Protein AF-A0A2G9XM83-F1 (afdb_monomer_lite)

Foldseek 3Di:
DPPDCVPVVVPDDPVVVVPDDDDDDDDDDDDDCVVVVVVVVVVVCVVVVVVVVVVQQQAWDWWWKAKQNDTDIDTAGEQGKDWDADPVRHTFFIWGHYPDDIDTDGDPPHPIDMDID

pLDDT: mean 81.43, std 10.74, range [50.84, 97.88]

Radius of gyration: 41.92 Å; chains: 1; bounding box: 78×40×109 Å

Structure (mmCIF, N/CA/C/O backbone):
data_AF-A0A2G9XM83-F1
#
_entry.id   AF-A0A2G9XM83-F1
#
loop_
_atom_site.group_PDB
_atom_site.id
_atom_site.type_symbol
_atom_site.label_atom_id
_atom_site.label_alt_id
_atom_site.label_comp_id
_atom_site.label_asym_id
_atom_site.label_entity_id
_atom_site.label_seq_id
_atom_site.pdbx_PDB_ins_code
_atom_site.Cartn_x
_atom_site.Cartn_y
_atom_site.Cartn_z
_atom_site.occupancy
_atom_site.B_iso_or_equiv
_atom_site.auth_seq_id
_atom_site.auth_comp_id
_atom_site.auth_asym_id
_atom_site.auth_atom_id
_atom_site.pdbx_PDB_model_num
ATOM 1 N N . PHE A 1 1 ? 43.829 -33.956 -70.230 1.00 50.88 1 PHE A N 1
ATOM 2 C CA . PHE A 1 1 ? 44.351 -32.673 -70.727 1.00 50.88 1 PHE A CA 1
ATOM 3 C C . PHE A 1 1 ? 45.466 -32.187 -69.806 1.00 50.88 1 PHE A C 1
ATOM 5 O O . PHE A 1 1 ? 45.168 -31.585 -68.784 1.00 50.88 1 PHE A O 1
ATOM 12 N N . PRO A 1 2 ? 46.735 -32.521 -70.087 1.00 50.84 2 PRO A N 1
ATOM 13 C CA . PRO A 1 2 ? 47.881 -31.868 -69.462 1.00 50.84 2 PRO A CA 1
ATOM 14 C C . PRO A 1 2 ? 48.233 -30.592 -70.249 1.00 50.84 2 PRO A C 1
ATOM 16 O O . PRO A 1 2 ? 48.326 -30.645 -71.473 1.00 50.84 2 PRO A O 1
ATOM 19 N N . GLY A 1 3 ? 48.408 -29.461 -69.560 1.00 60.78 3 GLY A N 1
ATOM 20 C CA . GLY A 1 3 ? 48.767 -28.173 -70.178 1.00 60.78 3 GLY A CA 1
ATOM 21 C C . GLY A 1 3 ? 47.600 -27.222 -70.469 1.00 60.78 3 GLY A C 1
ATOM 22 O O . GLY A 1 3 ? 47.758 -26.310 -71.272 1.00 60.78 3 GLY A O 1
ATOM 23 N N . ASP A 1 4 ? 46.440 -27.427 -69.843 1.00 65.06 4 ASP A N 1
ATOM 24 C CA . ASP A 1 4 ? 45.308 -26.508 -69.957 1.00 65.06 4 ASP A CA 1
ATOM 25 C C . ASP A 1 4 ? 45.452 -25.330 -68.959 1.00 65.06 4 ASP A C 1
ATOM 27 O O . ASP A 1 4 ? 45.442 -25.578 -67.749 1.00 65.06 4 ASP A O 1
ATOM 31 N N . PRO A 1 5 ? 45.597 -24.066 -69.417 1.00 61.75 5 PRO A N 1
ATOM 32 C CA . PRO A 1 5 ? 45.730 -22.885 -68.553 1.00 61.75 5 PRO A CA 1
ATOM 33 C C . PRO A 1 5 ? 44.405 -22.433 -67.910 1.00 61.75 5 PRO A C 1
ATOM 35 O O . PRO A 1 5 ? 44.384 -21.450 -67.164 1.00 61.75 5 PRO A O 1
ATOM 38 N N . LEU A 1 6 ? 43.295 -23.134 -68.171 1.00 57.91 6 LEU A N 1
ATOM 39 C CA . LEU A 1 6 ? 41.963 -22.818 -67.648 1.00 57.91 6 LEU A CA 1
ATOM 40 C C . LEU A 1 6 ? 41.845 -22.654 -66.108 1.00 57.91 6 LEU A C 1
ATOM 42 O O . LEU A 1 6 ? 40.943 -21.919 -65.702 1.00 57.91 6 LEU A O 1
ATOM 46 N N . PRO A 1 7 ? 42.703 -23.223 -65.226 1.00 59.34 7 PRO A N 1
ATOM 47 C CA . PRO A 1 7 ? 42.602 -22.972 -63.781 1.00 59.34 7 PRO A CA 1
ATOM 48 C C . PRO A 1 7 ? 43.297 -21.691 -63.284 1.00 59.34 7 PRO A C 1
ATOM 50 O O . PRO A 1 7 ? 42.888 -21.152 -62.257 1.00 59.34 7 PRO A O 1
ATOM 53 N N . GLU A 1 8 ? 44.347 -21.199 -63.956 1.00 59.72 8 GLU A N 1
ATOM 54 C CA . GLU A 1 8 ? 45.232 -20.159 -63.387 1.00 59.72 8 GLU A CA 1
ATOM 55 C C . GLU A 1 8 ? 44.622 -18.754 -63.408 1.00 59.72 8 GLU A C 1
ATOM 57 O O . GLU A 1 8 ? 44.878 -17.952 -62.513 1.00 59.72 8 GLU A O 1
ATOM 62 N N . ILE A 1 9 ? 43.740 -18.474 -64.368 1.00 62.41 9 ILE A N 1
ATOM 63 C CA . ILE A 1 9 ? 43.001 -17.203 -64.457 1.00 62.41 9 ILE A CA 1
ATOM 64 C C . ILE A 1 9 ? 42.006 -16.987 -63.306 1.00 62.41 9 ILE A C 1
ATOM 66 O O . ILE A 1 9 ? 41.585 -15.856 -63.066 1.00 62.41 9 ILE A O 1
ATOM 70 N N . PHE A 1 10 ? 41.632 -18.049 -62.584 1.00 65.06 10 PHE A N 1
ATOM 71 C CA . PHE A 1 10 ? 40.730 -17.971 -61.430 1.00 65.06 10 PHE A CA 1
ATOM 72 C C . PHE A 1 10 ? 41.470 -17.942 -60.090 1.00 65.06 10 PHE A C 1
ATOM 74 O O . PHE A 1 10 ? 40.833 -17.762 -59.050 1.00 65.06 10 PHE A O 1
ATOM 81 N N . VAL A 1 11 ? 42.799 -18.098 -60.089 1.00 69.56 11 VAL A N 1
ATOM 82 C CA . VAL A 1 11 ? 43.608 -17.943 -58.881 1.00 69.56 11 VAL A CA 1
ATOM 83 C C . VAL A 1 11 ? 43.887 -16.450 -58.700 1.00 69.56 11 VAL A C 1
ATOM 85 O O . VAL A 1 11 ? 44.595 -15.856 -59.514 1.00 69.56 11 VAL A O 1
ATOM 88 N N . PRO A 1 12 ? 43.342 -15.802 -57.655 1.00 68.50 12 PRO A N 1
ATOM 89 C CA . PRO A 1 12 ? 43.602 -14.389 -57.425 1.00 68.50 12 PRO A CA 1
ATOM 90 C C . PRO A 1 12 ? 45.110 -14.167 -57.237 1.00 68.50 12 PRO A C 1
ATOM 92 O O . PRO A 1 12 ? 45.736 -14.792 -56.376 1.00 68.50 12 PRO A O 1
ATOM 95 N N . GLY A 1 13 ? 45.687 -13.282 -58.058 1.00 70.44 13 GLY A N 1
ATOM 96 C CA . GLY A 1 13 ? 47.107 -12.929 -58.004 1.00 70.44 13 GLY A CA 1
ATOM 97 C C . GLY A 1 13 ? 47.512 -12.335 -56.650 1.00 70.44 13 GLY A C 1
ATOM 98 O O . GLY A 1 13 ? 46.664 -11.895 -55.872 1.00 70.44 13 GLY A O 1
ATOM 99 N N . GLU A 1 14 ? 48.814 -12.297 -56.352 1.00 68.38 14 GLU A N 1
ATOM 100 C CA . GLU A 1 14 ? 49.316 -11.872 -55.032 1.00 68.38 14 GLU A CA 1
ATOM 101 C C . GLU A 1 14 ? 48.809 -10.490 -54.579 1.00 68.38 14 GLU A C 1
ATOM 103 O O . GLU A 1 14 ? 48.519 -10.310 -53.396 1.00 68.38 14 GLU A O 1
ATOM 108 N N . SER A 1 15 ? 48.583 -9.545 -55.501 1.00 64.19 15 SER A N 1
ATOM 109 C CA . SER A 1 15 ? 47.991 -8.237 -55.172 1.00 64.19 15 SER A CA 1
ATOM 110 C C . SER A 1 15 ? 46.559 -8.323 -54.632 1.00 64.19 15 SER A C 1
ATOM 112 O O . SER A 1 15 ? 46.175 -7.514 -53.791 1.00 64.19 15 SER A O 1
ATOM 114 N N . ALA A 1 16 ? 45.759 -9.304 -55.060 1.00 64.31 16 ALA A N 1
ATOM 115 C CA . ALA A 1 16 ? 44.395 -9.486 -54.557 1.00 64.31 16 ALA A CA 1
ATOM 116 C C . ALA A 1 16 ? 44.376 -10.039 -53.120 1.00 64.31 16 ALA A C 1
ATOM 118 O O . ALA A 1 16 ? 43.445 -9.756 -52.368 1.00 64.31 16 ALA A O 1
ATOM 119 N N . LYS A 1 17 ? 45.433 -10.751 -52.698 1.00 65.50 17 LYS A N 1
ATOM 120 C CA . LYS A 1 17 ? 45.601 -11.227 -51.311 1.00 65.50 17 LYS A CA 1
ATOM 121 C C . LYS A 1 17 ? 45.929 -10.098 -50.325 1.00 65.50 17 LYS A C 1
ATOM 123 O O . LYS A 1 17 ? 45.740 -10.273 -49.126 1.00 65.50 17 LYS A O 1
ATOM 128 N N . GLN A 1 18 ? 46.390 -8.946 -50.820 1.00 67.38 18 GLN A N 1
ATOM 129 C CA . GLN A 1 18 ? 46.703 -7.756 -50.017 1.00 67.38 18 GLN A CA 1
ATOM 130 C C . GLN A 1 18 ? 45.544 -6.749 -49.942 1.00 67.38 18 GLN A C 1
ATOM 132 O O . GLN A 1 18 ? 45.603 -5.796 -49.165 1.00 67.38 18 GLN A O 1
ATOM 137 N N . SER A 1 19 ? 44.472 -6.957 -50.714 1.00 69.88 19 SER A N 1
ATOM 138 C CA . SER A 1 19 ? 43.307 -6.069 -50.752 1.00 69.88 19 SER A CA 1
ATOM 139 C C . SER A 1 19 ? 42.379 -6.304 -49.553 1.00 69.88 19 SER A C 1
ATOM 141 O O . SER A 1 19 ? 41.255 -6.790 -49.687 1.00 69.88 19 SER A O 1
ATOM 143 N N . VAL A 1 20 ? 42.840 -5.945 -48.355 1.00 74.62 20 VAL A N 1
ATOM 144 C CA . VAL A 1 20 ? 42.012 -5.923 -47.143 1.00 74.62 20 VAL A CA 1
ATOM 145 C C . VAL A 1 20 ? 41.296 -4.577 -47.072 1.00 74.62 20 VAL A C 1
ATOM 147 O O . VAL A 1 20 ? 41.883 -3.554 -46.730 1.00 74.62 20 VAL A O 1
ATOM 150 N N . THR A 1 21 ? 40.005 -4.563 -47.400 1.00 78.19 21 THR A N 1
ATOM 151 C CA . THR A 1 21 ? 39.167 -3.369 -47.223 1.00 78.19 21 THR A CA 1
ATOM 152 C C . THR A 1 21 ? 38.588 -3.362 -45.813 1.00 78.19 21 THR A C 1
ATOM 154 O O . THR A 1 21 ? 37.686 -4.133 -45.497 1.00 78.19 21 THR A O 1
ATOM 157 N N . SER A 1 22 ? 39.097 -2.471 -44.963 1.00 77.25 22 SER A N 1
ATOM 158 C CA . SER A 1 22 ? 38.501 -2.180 -43.657 1.00 77.25 22 SER A CA 1
ATOM 159 C C . SER A 1 22 ? 37.482 -1.055 -43.807 1.00 77.25 22 SER A C 1
ATOM 161 O O . SER A 1 22 ? 37.824 0.049 -44.233 1.00 77.25 22 SER A O 1
ATOM 163 N N . ARG A 1 23 ? 36.217 -1.330 -43.476 1.00 82.75 23 ARG A N 1
ATOM 164 C CA . ARG A 1 23 ? 35.150 -0.325 -43.466 1.00 82.75 23 ARG A CA 1
ATOM 165 C C . ARG A 1 23 ? 34.737 -0.054 -42.019 1.00 82.75 23 ARG A C 1
ATOM 167 O O . ARG A 1 23 ? 34.282 -0.985 -41.354 1.00 82.75 23 ARG A O 1
ATOM 174 N N . PRO A 1 24 ? 34.866 1.185 -41.516 1.00 82.25 24 PRO A N 1
ATOM 175 C CA . PRO A 1 24 ? 34.466 1.493 -40.153 1.00 82.25 24 PRO A CA 1
ATOM 176 C C . PRO A 1 24 ? 32.947 1.348 -40.012 1.00 82.25 24 PRO A C 1
ATOM 178 O O . PRO A 1 24 ? 32.172 1.954 -40.755 1.00 82.25 24 PRO A O 1
ATOM 181 N N . LEU A 1 25 ? 32.528 0.525 -39.053 1.00 86.19 25 LEU A N 1
ATOM 182 C CA . LEU A 1 25 ? 31.131 0.355 -38.666 1.00 86.19 25 LEU A CA 1
ATOM 183 C C . LEU A 1 25 ? 30.803 1.342 -37.546 1.00 86.19 25 LEU A C 1
ATOM 185 O O . LEU A 1 25 ? 31.368 1.276 -36.457 1.00 86.19 25 LEU A O 1
ATOM 189 N N . VAL A 1 26 ? 29.867 2.254 -37.809 1.00 85.62 26 VAL A N 1
ATOM 190 C CA . VAL A 1 26 ? 29.323 3.154 -36.787 1.00 85.62 26 VAL A CA 1
ATOM 191 C C . VAL A 1 26 ? 28.166 2.440 -36.097 1.00 85.62 26 VAL A C 1
ATOM 193 O O . VAL A 1 26 ? 27.074 2.321 -36.652 1.00 85.62 26 VAL A O 1
ATOM 196 N N . VAL A 1 27 ? 28.406 1.948 -34.883 1.00 88.12 27 VAL A N 1
ATOM 197 C CA . VAL A 1 27 ? 27.372 1.313 -34.058 1.00 88.12 27 VAL A CA 1
ATOM 198 C C . VAL A 1 27 ? 26.675 2.388 -33.227 1.00 88.12 27 VAL A C 1
ATOM 200 O O . VAL A 1 27 ? 27.272 2.980 -32.330 1.00 88.12 27 VAL A O 1
ATOM 203 N N . LYS A 1 28 ? 25.397 2.650 -33.517 1.00 86.44 28 LYS A N 1
ATOM 204 C CA . LYS A 1 28 ? 24.566 3.554 -32.714 1.00 86.44 28 LYS A CA 1
ATOM 205 C C . LYS A 1 28 ? 23.868 2.758 -31.616 1.00 86.44 28 LYS A C 1
ATOM 207 O O . LYS A 1 28 ? 22.915 2.032 -31.886 1.00 86.44 28 LYS A O 1
ATOM 212 N N . VAL A 1 29 ? 24.324 2.910 -30.378 1.00 87.44 29 VAL A N 1
ATOM 213 C CA . VAL A 1 29 ? 23.657 2.312 -29.216 1.00 87.44 29 VAL A CA 1
ATOM 214 C C . VAL A 1 29 ? 22.514 3.227 -28.782 1.00 87.44 29 VAL A C 1
ATOM 216 O O . VAL A 1 29 ? 22.731 4.398 -28.471 1.00 87.44 29 VAL A O 1
ATOM 219 N N . MET A 1 30 ? 21.286 2.710 -28.791 1.00 87.12 30 MET A N 1
ATOM 220 C CA . MET A 1 30 ? 20.113 3.421 -28.283 1.00 87.12 30 MET A CA 1
ATOM 221 C C . MET A 1 30 ? 19.776 2.897 -26.891 1.00 87.12 30 MET A C 1
ATOM 223 O O . MET A 1 30 ? 19.462 1.721 -26.734 1.00 87.12 30 MET A O 1
ATOM 227 N N . TYR A 1 31 ? 19.818 3.778 -25.893 1.00 87.81 31 TYR A N 1
ATOM 228 C CA . TYR A 1 31 ? 19.385 3.469 -24.534 1.00 87.81 31 TYR A CA 1
ATOM 229 C C . TYR A 1 31 ? 17.937 3.933 -24.363 1.00 87.81 31 TYR A C 1
ATOM 231 O O . TYR A 1 31 ? 17.694 5.140 -24.278 1.00 87.81 31 TYR A O 1
ATOM 239 N N . PRO A 1 32 ? 16.951 3.019 -24.365 1.00 91.88 32 PRO A N 1
ATOM 240 C CA . PRO A 1 32 ? 15.571 3.410 -24.148 1.00 91.88 32 PRO A CA 1
ATOM 241 C C . PRO A 1 32 ? 15.425 3.998 -22.743 1.00 91.88 32 PRO A C 1
ATOM 243 O O . PRO A 1 32 ? 15.853 3.394 -21.766 1.00 91.88 32 PRO A O 1
ATOM 246 N N . VAL A 1 33 ? 14.80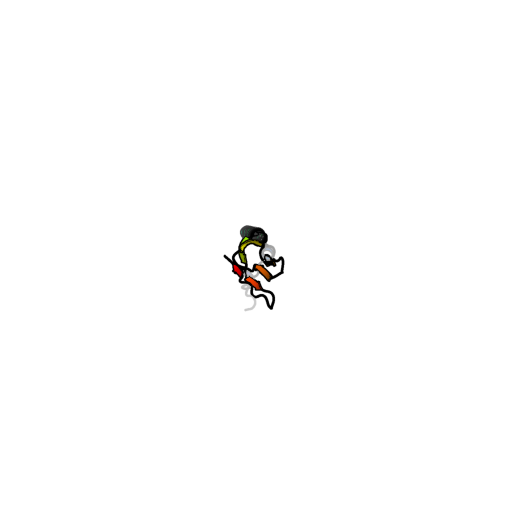4 5.173 -22.639 1.00 94.62 33 VAL A N 1
ATOM 247 C CA . VAL A 1 33 ? 14.609 5.873 -21.354 1.00 94.62 33 VAL A CA 1
ATOM 248 C C . VAL A 1 33 ? 13.396 5.327 -20.589 1.00 94.62 33 VAL A C 1
ATOM 250 O O . VAL A 1 33 ? 13.322 5.423 -19.366 1.00 94.62 33 VAL A O 1
ATOM 253 N N . TRP A 1 34 ? 12.449 4.698 -21.291 1.00 94.81 34 TRP A N 1
ATOM 254 C CA . TRP A 1 34 ? 11.202 4.201 -20.705 1.00 94.81 34 TRP A CA 1
ATOM 255 C C . TRP A 1 34 ? 11.376 3.189 -19.550 1.00 94.81 34 TRP A C 1
ATOM 257 O O . TRP A 1 34 ? 10.596 3.289 -18.604 1.00 94.81 34 TRP A O 1
ATOM 267 N N . PRO A 1 35 ? 12.381 2.282 -19.516 1.00 94.94 35 PRO A N 1
ATOM 268 C CA . PRO A 1 35 ? 12.572 1.378 -18.380 1.00 94.94 35 PRO A CA 1
ATOM 269 C C . PRO A 1 35 ? 12.896 2.135 -17.089 1.00 94.94 35 PRO A C 1
ATOM 271 O O . PRO A 1 35 ? 12.419 1.770 -16.017 1.00 94.94 35 PRO A O 1
ATOM 274 N N . LEU A 1 36 ? 13.655 3.232 -17.191 1.00 95.62 36 LEU A N 1
ATOM 275 C CA . LEU A 1 36 ? 13.970 4.081 -16.045 1.00 95.62 36 LEU A CA 1
ATOM 276 C C . LEU A 1 36 ? 12.716 4.796 -15.529 1.00 95.62 36 LEU A C 1
ATOM 278 O O . LEU A 1 36 ? 12.495 4.859 -14.323 1.00 95.62 36 LEU A O 1
ATOM 282 N N . VAL A 1 37 ? 11.870 5.284 -16.441 1.00 96.75 37 VAL A N 1
ATOM 283 C CA . VAL A 1 37 ? 10.596 5.935 -16.096 1.00 96.75 37 VAL A CA 1
ATOM 284 C C . VAL A 1 37 ? 9.654 4.958 -15.393 1.00 96.75 37 VAL A C 1
ATOM 286 O O . VAL A 1 37 ? 9.082 5.297 -14.359 1.00 96.75 37 VAL A O 1
ATOM 289 N N . VAL A 1 38 ? 9.528 3.731 -15.908 1.00 97.50 38 VAL A N 1
ATOM 290 C CA . VAL A 1 38 ? 8.716 2.678 -15.280 1.00 97.50 38 VAL A CA 1
ATOM 291 C C . VAL A 1 38 ? 9.235 2.362 -13.881 1.00 97.50 38 VAL A C 1
ATOM 293 O O . VAL A 1 38 ? 8.450 2.303 -12.936 1.00 97.50 38 VAL A O 1
ATOM 296 N N . MET A 1 39 ? 10.551 2.216 -13.718 1.00 97.38 39 MET A N 1
ATOM 297 C CA . MET A 1 39 ? 11.142 1.934 -12.411 1.00 97.38 39 MET A CA 1
ATOM 298 C C . MET A 1 39 ? 10.905 3.073 -11.413 1.00 97.38 39 MET A C 1
ATOM 300 O O . MET A 1 39 ? 10.500 2.817 -10.280 1.00 97.38 39 MET A O 1
ATOM 304 N N . ALA A 1 40 ? 11.072 4.328 -11.837 1.00 96.75 40 ALA A N 1
ATOM 305 C CA . ALA A 1 40 ? 10.780 5.492 -11.003 1.00 96.75 40 ALA A CA 1
ATOM 306 C C . ALA A 1 40 ? 9.304 5.538 -10.576 1.00 96.75 40 ALA A C 1
ATOM 308 O O . ALA A 1 40 ? 9.005 5.795 -9.408 1.00 96.75 40 ALA A O 1
ATOM 309 N N . PHE A 1 41 ? 8.382 5.232 -11.493 1.00 97.88 41 PHE A N 1
ATOM 310 C CA . PHE A 1 41 ? 6.956 5.177 -11.188 1.00 97.88 41 PHE A CA 1
ATOM 311 C C . PHE A 1 41 ? 6.622 4.075 -10.179 1.00 97.88 41 PHE A C 1
ATOM 313 O O . PHE A 1 41 ? 5.894 4.329 -9.222 1.00 97.88 41 PHE A O 1
ATOM 320 N N . LEU A 1 42 ? 7.184 2.874 -10.345 1.00 97.69 42 LEU A N 1
ATOM 321 C CA . LEU A 1 42 ? 6.972 1.765 -9.411 1.00 97.69 42 LEU A CA 1
ATOM 322 C C . LEU A 1 42 ? 7.470 2.110 -8.005 1.00 97.69 42 LEU A C 1
ATOM 324 O O . LEU A 1 42 ? 6.749 1.899 -7.032 1.00 97.69 42 LEU A O 1
ATOM 328 N N . ILE A 1 43 ? 8.663 2.698 -7.895 1.00 97.75 43 ILE A N 1
ATOM 329 C CA . ILE A 1 43 ? 9.213 3.139 -6.607 1.00 97.75 43 ILE A CA 1
ATOM 330 C C . ILE A 1 43 ? 8.301 4.200 -5.976 1.00 97.75 43 ILE A C 1
ATOM 332 O O . ILE A 1 43 ? 7.938 4.087 -4.804 1.00 97.75 43 ILE A O 1
ATOM 336 N N . GLY A 1 44 ? 7.874 5.195 -6.759 1.00 97.75 44 GLY A N 1
ATOM 337 C CA . GLY A 1 44 ? 6.943 6.225 -6.300 1.00 97.75 44 GLY A CA 1
ATOM 338 C C . GLY A 1 44 ? 5.612 5.643 -5.817 1.00 97.75 44 GLY A C 1
ATOM 339 O O . GLY A 1 44 ? 5.132 6.012 -4.745 1.00 97.75 44 GLY A O 1
ATOM 340 N N . ALA A 1 45 ? 5.048 4.686 -6.555 1.00 97.44 45 ALA A N 1
ATOM 341 C CA . ALA A 1 45 ? 3.801 4.016 -6.202 1.00 97.44 45 ALA A CA 1
ATOM 342 C C . ALA A 1 45 ? 3.919 3.223 -4.893 1.00 97.44 45 ALA A C 1
ATOM 344 O O . ALA A 1 45 ? 3.011 3.281 -4.064 1.00 97.44 45 ALA A O 1
ATOM 345 N N . VAL A 1 46 ? 5.042 2.533 -4.668 1.00 97.56 46 VAL A N 1
ATOM 346 C CA . VAL A 1 46 ? 5.295 1.799 -3.417 1.00 97.56 46 VAL A CA 1
ATOM 347 C C . VAL A 1 46 ? 5.380 2.755 -2.231 1.00 97.56 46 VAL A C 1
ATOM 349 O O . VAL A 1 46 ? 4.729 2.525 -1.212 1.00 97.56 46 VAL A O 1
ATOM 352 N N . ILE A 1 47 ? 6.133 3.850 -2.360 1.00 97.25 47 ILE A N 1
ATOM 353 C CA . ILE A 1 47 ? 6.276 4.843 -1.287 1.00 97.25 47 ILE A CA 1
ATOM 354 C C . ILE A 1 47 ? 4.921 5.484 -0.973 1.00 97.25 47 ILE A C 1
ATOM 356 O O . ILE A 1 47 ? 4.511 5.547 0.187 1.00 97.25 47 ILE A O 1
ATOM 360 N N . PHE A 1 48 ? 4.201 5.925 -2.004 1.00 97.00 48 PHE A N 1
ATOM 361 C CA . PHE A 1 48 ? 2.916 6.593 -1.835 1.00 97.00 48 PHE A CA 1
ATOM 362 C C . PHE A 1 48 ? 1.849 5.646 -1.274 1.00 97.00 48 PHE A C 1
ATOM 364 O O . PHE A 1 48 ? 1.129 6.005 -0.342 1.00 97.00 48 PHE A O 1
ATOM 371 N N . GLY A 1 49 ? 1.790 4.410 -1.777 1.00 95.69 49 GLY A N 1
ATOM 372 C CA . GLY A 1 49 ? 0.903 3.368 -1.264 1.00 95.69 49 GLY A CA 1
ATOM 373 C C . GLY A 1 49 ? 1.204 3.014 0.193 1.00 95.69 49 GLY A C 1
ATOM 374 O O . GLY A 1 49 ? 0.284 2.915 1.006 1.00 95.69 49 GLY A O 1
ATOM 375 N N . GLY A 1 50 ? 2.487 2.903 0.552 1.00 94.12 50 GLY A N 1
ATOM 376 C CA . GLY A 1 50 ? 2.927 2.666 1.926 1.00 94.12 50 GLY A CA 1
ATOM 377 C C . GLY A 1 50 ? 2.523 3.794 2.877 1.00 94.12 50 GLY A C 1
ATOM 378 O O . GLY A 1 50 ? 1.943 3.534 3.932 1.00 94.12 50 GLY A O 1
ATOM 379 N N . LEU A 1 51 ? 2.750 5.052 2.486 1.00 94.31 51 LEU A N 1
ATOM 380 C CA . LEU A 1 51 ? 2.332 6.227 3.259 1.00 94.31 51 LEU A CA 1
ATOM 381 C C . LEU A 1 51 ? 0.813 6.285 3.438 1.00 94.31 51 LEU A C 1
ATOM 383 O O . LEU A 1 51 ? 0.322 6.562 4.535 1.00 94.31 51 LEU A O 1
ATOM 387 N N . TRP A 1 52 ? 0.063 6.000 2.375 1.00 92.31 52 TRP A N 1
ATOM 388 C CA . TRP A 1 52 ? -1.394 6.009 2.413 1.00 92.31 52 TRP A CA 1
ATOM 389 C C . TRP A 1 52 ? -1.945 4.932 3.356 1.00 92.31 52 TRP A C 1
ATOM 391 O O . TRP A 1 52 ? -2.782 5.230 4.212 1.00 92.31 52 TRP A O 1
ATOM 401 N N . LEU A 1 53 ? -1.416 3.707 3.278 1.00 89.12 53 LEU A N 1
ATOM 402 C CA . LEU A 1 53 ? -1.765 2.616 4.193 1.00 89.12 53 LEU A CA 1
ATOM 403 C C . LEU A 1 53 ? -1.406 2.946 5.645 1.00 89.12 53 LEU A C 1
ATOM 405 O O . LEU A 1 53 ? -2.230 2.751 6.541 1.00 89.12 53 LEU A O 1
ATOM 409 N N . LEU A 1 54 ? -0.214 3.495 5.891 1.00 88.00 54 LEU A N 1
ATOM 410 C CA . LEU A 1 54 ? 0.214 3.889 7.234 1.00 88.00 54 LEU A CA 1
ATOM 411 C C . LEU A 1 54 ? -0.718 4.957 7.827 1.00 88.00 54 LEU A C 1
ATOM 413 O O . LEU A 1 54 ? -1.147 4.857 8.981 1.00 88.00 54 LEU A O 1
ATOM 417 N N . SER A 1 55 ? -1.086 5.956 7.027 1.00 87.06 55 SER A N 1
ATOM 418 C CA . SER A 1 55 ? -2.049 6.988 7.418 1.00 87.06 55 SER A CA 1
ATOM 419 C C . SER A 1 55 ? -3.424 6.386 7.736 1.00 87.06 55 SER A C 1
ATOM 421 O O . SER A 1 55 ? -4.030 6.691 8.767 1.00 87.06 55 SER A O 1
ATOM 423 N N . ALA A 1 56 ? -3.896 5.446 6.914 1.00 83.81 56 ALA A N 1
ATOM 424 C CA . ALA A 1 56 ? -5.167 4.765 7.141 1.00 83.81 56 ALA A CA 1
ATOM 425 C C . ALA A 1 56 ? -5.183 3.944 8.447 1.00 83.81 56 ALA A C 1
ATOM 427 O O . ALA A 1 56 ? -6.178 3.969 9.178 1.00 83.81 56 ALA A O 1
ATOM 428 N N . VAL A 1 57 ? -4.086 3.251 8.773 1.00 83.06 57 VAL A N 1
ATOM 429 C CA . VAL A 1 57 ? -3.957 2.428 9.991 1.00 83.06 57 VAL A CA 1
ATOM 430 C C . VAL A 1 57 ? -3.853 3.288 11.255 1.00 83.06 57 VAL A C 1
ATOM 432 O O . VAL A 1 57 ? -4.479 2.987 12.278 1.00 83.06 57 VAL A O 1
ATOM 435 N N . THR A 1 58 ? -3.095 4.383 11.192 1.00 82.44 58 THR A N 1
ATOM 436 C CA . THR A 1 58 ? -2.879 5.281 12.340 1.00 82.44 58 THR A CA 1
ATOM 437 C C . THR A 1 58 ? -4.117 6.104 12.699 1.00 82.44 58 THR A C 1
ATOM 439 O O . THR A 1 58 ? -4.264 6.519 13.855 1.00 82.44 58 THR A O 1
ATOM 442 N N . ARG A 1 59 ? -5.046 6.297 11.755 1.00 82.44 59 ARG A N 1
ATOM 443 C CA . ARG A 1 59 ? -6.273 7.065 11.975 1.00 82.44 59 ARG A CA 1
ATOM 444 C C . ARG A 1 59 ? -7.217 6.364 12.960 1.00 82.44 59 ARG A C 1
ATOM 446 O O . ARG A 1 59 ? -7.859 5.345 12.669 1.00 82.44 59 ARG A O 1
ATOM 453 N N . ALA A 1 60 ? -7.351 6.959 14.142 1.00 81.06 60 ALA A N 1
ATOM 454 C CA . ALA A 1 60 ? -8.332 6.534 15.130 1.00 81.06 60 ALA A CA 1
ATOM 455 C C . ALA A 1 60 ? -9.752 6.848 14.633 1.00 81.06 60 ALA A C 1
ATOM 457 O O . ALA A 1 60 ? -10.053 7.980 14.251 1.00 81.06 60 ALA A O 1
ATOM 458 N N . LYS A 1 61 ? -10.629 5.841 14.637 1.00 82.62 61 LYS A N 1
ATOM 459 C CA . LYS A 1 61 ? -12.054 5.998 14.327 1.00 82.62 61 LYS A CA 1
ATOM 460 C C . LYS A 1 61 ? -12.825 5.990 15.640 1.00 82.62 61 LYS A C 1
ATOM 462 O O . LYS A 1 61 ? -12.513 5.207 16.537 1.00 82.62 61 LYS A O 1
ATOM 467 N N . LYS A 1 62 ? -13.785 6.904 15.756 1.00 85.88 62 LYS A N 1
ATOM 468 C CA . LYS A 1 62 ? -14.677 6.994 16.910 1.00 85.88 62 LYS A CA 1
ATOM 469 C C . LYS A 1 62 ? -15.822 6.005 16.714 1.00 85.88 62 LYS A C 1
ATOM 471 O O . LYS A 1 62 ? -16.407 5.967 15.634 1.00 85.88 62 LYS A O 1
ATOM 476 N N . PHE A 1 63 ? -16.107 5.223 17.743 1.00 84.12 63 PHE A N 1
ATOM 477 C CA . PHE A 1 63 ? -17.224 4.293 17.801 1.00 84.12 63 PHE A CA 1
ATOM 478 C C . PHE A 1 63 ? -18.066 4.624 19.009 1.00 84.12 63 PHE A C 1
ATOM 480 O O . PHE A 1 63 ? -17.544 4.896 20.091 1.00 84.12 63 P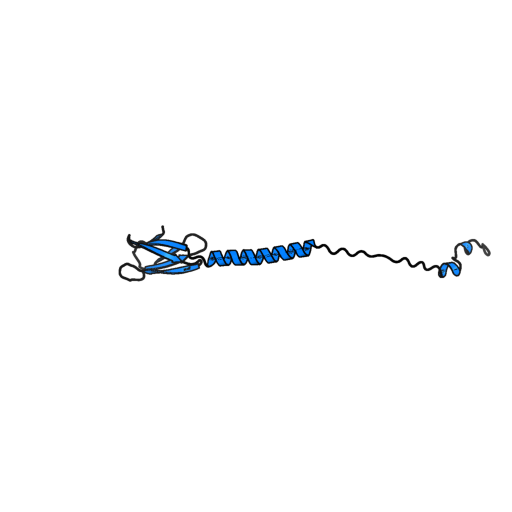HE A O 1
ATOM 487 N N . THR A 1 64 ? -19.369 4.579 18.813 1.00 85.94 64 THR A N 1
ATOM 488 C CA . THR A 1 64 ? -20.326 4.805 19.873 1.00 85.94 64 THR A CA 1
ATOM 489 C C . THR A 1 64 ? -20.848 3.452 20.327 1.00 85.94 64 THR A C 1
ATOM 491 O O . THR A 1 64 ? -21.384 2.680 19.536 1.00 85.94 64 THR A O 1
ATOM 494 N N . VAL A 1 65 ? -20.653 3.154 21.604 1.00 85.62 65 VAL A N 1
ATOM 495 C CA . VAL A 1 65 ? -21.062 1.901 22.231 1.00 85.62 65 VAL A CA 1
ATOM 496 C C . VAL A 1 65 ? -22.075 2.225 23.314 1.00 85.62 65 VAL A C 1
ATOM 498 O O . VAL A 1 65 ? -21.834 3.082 24.160 1.00 85.62 65 VAL A O 1
ATOM 501 N N . VAL A 1 66 ? -23.212 1.544 23.278 1.00 85.06 66 VAL A N 1
ATOM 502 C CA . VAL A 1 66 ? -24.239 1.616 24.312 1.00 85.06 66 VAL A CA 1
ATOM 503 C C . VAL A 1 66 ? -24.042 0.440 25.260 1.00 85.06 66 VAL A C 1
ATOM 505 O O . VAL A 1 66 ? -24.077 -0.711 24.823 1.00 85.06 66 VAL A O 1
ATOM 508 N N . VAL A 1 67 ? -23.826 0.739 26.539 1.00 84.56 67 VAL A N 1
ATOM 509 C CA . VAL A 1 67 ? -23.652 -0.227 27.632 1.00 84.56 67 VAL A CA 1
ATOM 510 C C . VAL A 1 67 ? -24.774 0.012 28.638 1.00 84.56 67 VAL A C 1
ATOM 512 O O . VAL A 1 67 ? -24.863 1.105 29.193 1.00 84.56 67 VAL A O 1
ATOM 515 N N . ASN A 1 68 ? -25.662 -0.968 28.834 1.00 81.56 68 ASN A N 1
ATOM 516 C CA . ASN A 1 68 ? -26.832 -0.858 29.727 1.00 81.56 68 ASN A CA 1
ATOM 517 C C . ASN A 1 68 ? -27.668 0.422 29.507 1.00 81.56 68 ASN A C 1
ATOM 519 O O . ASN A 1 68 ? -28.140 1.046 30.451 1.00 81.56 68 ASN A O 1
ATOM 523 N N . GLY A 1 69 ? -27.817 0.845 28.247 1.00 78.69 69 GLY A N 1
ATOM 524 C CA . GLY A 1 69 ? -28.560 2.056 27.875 1.00 78.69 69 GLY A CA 1
ATOM 525 C C . GLY A 1 69 ? -27.750 3.359 27.904 1.00 78.69 69 GLY A C 1
ATOM 526 O O . GLY A 1 69 ? -28.217 4.360 27.368 1.00 78.69 69 GLY A O 1
ATOM 527 N N . MET A 1 70 ? -26.522 3.360 28.432 1.00 80.06 70 MET A N 1
ATOM 528 C CA . MET A 1 70 ? -25.644 4.533 28.414 1.00 80.06 70 MET A CA 1
ATOM 529 C C . MET A 1 70 ? -24.702 4.539 27.216 1.00 80.06 70 MET A C 1
ATOM 531 O O . MET A 1 70 ? -23.978 3.579 26.957 1.00 80.06 70 MET A O 1
ATOM 535 N N . GLN A 1 71 ? -24.671 5.664 26.509 1.00 84.69 71 GLN A N 1
ATOM 536 C CA . GLN A 1 71 ? -23.861 5.857 25.316 1.00 84.69 71 GLN A CA 1
ATOM 537 C C . GLN A 1 71 ? -22.457 6.364 25.678 1.00 84.69 71 GLN A C 1
ATOM 539 O O . GLN A 1 71 ? -22.298 7.456 26.219 1.00 84.69 71 GLN A O 1
ATOM 544 N N . ARG A 1 72 ? -21.418 5.597 25.338 1.00 84.38 72 ARG A N 1
ATOM 545 C CA . ARG A 1 72 ? -20.006 5.979 25.492 1.00 84.38 72 ARG A CA 1
ATOM 546 C C . ARG A 1 72 ? -19.308 5.979 24.136 1.00 84.38 72 ARG A C 1
ATOM 548 O O . ARG A 1 72 ? -19.567 5.131 23.286 1.00 84.38 72 ARG A O 1
ATOM 555 N N . THR A 1 73 ? -18.422 6.948 23.917 1.00 86.44 73 THR A N 1
ATOM 556 C CA . THR A 1 73 ? -17.668 7.063 22.660 1.00 86.44 73 THR A CA 1
ATOM 557 C C . THR A 1 73 ? -16.216 6.671 22.884 1.00 86.44 73 THR A C 1
ATOM 559 O O . THR A 1 73 ? -15.530 7.279 23.699 1.00 86.44 73 THR A O 1
ATOM 562 N N . TYR A 1 74 ? -15.740 5.693 22.118 1.00 85.56 74 TYR A N 1
ATOM 563 C CA . TYR A 1 74 ? -14.373 5.185 22.177 1.00 85.56 74 TYR A CA 1
ATOM 564 C C . TYR A 1 74 ? -13.640 5.467 20.867 1.00 85.56 74 TYR A C 1
ATOM 566 O O . TYR A 1 74 ? -14.170 5.240 19.779 1.00 85.56 74 TYR A O 1
ATOM 574 N N . SER A 1 75 ? -12.405 5.960 20.951 1.00 86.00 75 SER A N 1
ATOM 575 C CA . SER A 1 75 ? -11.524 6.145 19.797 1.00 86.00 75 SER A CA 1
ATOM 576 C C . SER A 1 75 ? -10.540 4.982 19.702 1.00 86.00 75 SER A C 1
ATOM 578 O O . SER A 1 75 ? -9.647 4.833 20.530 1.00 86.00 75 SER A O 1
ATOM 580 N N . LEU A 1 76 ? -10.683 4.143 18.672 1.00 84.62 76 LEU A N 1
ATOM 581 C CA . LEU A 1 76 ? -9.771 3.019 18.438 1.00 84.62 76 LEU A CA 1
ATOM 582 C C . LEU A 1 76 ? -9.011 3.203 17.126 1.00 84.62 76 LEU A C 1
ATOM 584 O O . LEU A 1 76 ? -9.604 3.480 16.077 1.00 84.62 76 LEU A O 1
ATOM 588 N N . LYS A 1 77 ? -7.691 2.999 17.171 1.00 84.12 77 LYS A N 1
ATOM 589 C CA . LYS A 1 77 ? -6.844 2.816 15.978 1.00 84.12 77 LYS A CA 1
ATOM 590 C C . LYS A 1 77 ? -7.149 1.473 15.311 1.00 84.12 77 LYS A C 1
ATOM 592 O O . LYS A 1 77 ? -7.751 0.601 15.939 1.00 84.12 77 LYS A O 1
ATOM 597 N N . ALA A 1 78 ? -6.789 1.320 14.037 1.00 81.31 78 ALA A N 1
ATOM 598 C CA . ALA A 1 78 ? -6.962 0.041 13.347 1.00 81.31 78 ALA A CA 1
ATOM 599 C C . ALA A 1 78 ? -6.225 -1.077 14.109 1.00 81.31 78 ALA A C 1
ATOM 601 O O . ALA A 1 78 ? -5.129 -0.842 14.612 1.00 81.31 78 ALA A O 1
ATOM 602 N N . PHE A 1 79 ? -6.851 -2.252 14.241 1.00 82.06 79 PHE A N 1
ATOM 603 C CA . PHE A 1 79 ? -6.339 -3.396 15.020 1.00 82.06 79 PHE A CA 1
ATOM 604 C C . PHE A 1 79 ? -6.170 -3.142 16.528 1.00 82.06 79 PHE A C 1
ATOM 606 O O . PHE A 1 79 ? -5.630 -3.980 17.246 1.00 82.06 79 PHE A O 1
ATOM 613 N N . GLY A 1 80 ? -6.655 -2.003 17.032 1.00 81.75 80 GLY A N 1
ATOM 614 C CA . GLY A 1 80 ? -6.623 -1.666 18.450 1.00 81.75 80 GLY A CA 1
ATOM 615 C C . GLY A 1 80 ? -7.677 -2.414 19.264 1.00 81.75 80 GLY A C 1
ATOM 616 O O . GLY A 1 80 ? -8.732 -2.801 18.750 1.00 81.75 80 GLY A O 1
ATOM 617 N N . LYS A 1 81 ? -7.396 -2.554 20.563 1.00 87.00 81 LYS A N 1
ATOM 618 C CA . LYS A 1 81 ? -8.316 -3.085 21.573 1.0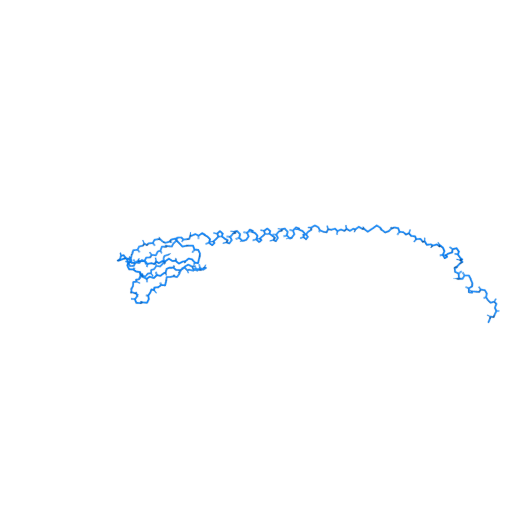0 87.00 81 LYS A CA 1
ATOM 619 C C . LYS A 1 81 ? -8.524 -2.048 22.672 1.00 87.00 81 LYS A C 1
ATOM 621 O O . LYS A 1 81 ? -7.576 -1.366 23.053 1.00 87.00 81 LYS A O 1
ATOM 626 N N . CYS A 1 82 ? -9.742 -1.927 23.182 1.00 86.06 82 CYS A N 1
ATOM 627 C CA . CYS A 1 82 ? -10.071 -1.039 24.298 1.00 86.06 82 CYS A CA 1
ATOM 628 C C . CYS A 1 82 ? -10.951 -1.787 25.302 1.00 86.06 82 CYS A C 1
ATOM 630 O O . CYS A 1 82 ? -11.892 -2.464 24.894 1.00 86.06 82 CYS A O 1
ATOM 632 N N . SER A 1 83 ? -10.644 -1.706 26.597 1.00 86.12 83 SER A N 1
ATOM 633 C CA . SER A 1 83 ? -11.480 -2.306 27.639 1.00 86.12 83 SER A CA 1
ATOM 634 C C . SER A 1 83 ? -12.775 -1.515 27.819 1.00 86.12 83 SER A C 1
ATOM 636 O O . SER A 1 83 ? -12.774 -0.287 27.914 1.00 86.12 83 SER A O 1
ATOM 638 N N . LEU A 1 84 ? -13.888 -2.242 27.872 1.00 84.38 84 LEU A N 1
ATOM 639 C CA . LEU A 1 84 ? -15.202 -1.714 28.205 1.00 84.38 84 LEU A CA 1
ATOM 640 C C . LEU A 1 84 ? -15.434 -1.882 29.706 1.00 84.38 84 LEU A C 1
ATOM 642 O O . LEU A 1 84 ? -15.212 -2.960 30.263 1.00 84.38 84 LEU A O 1
ATOM 646 N N . TYR A 1 85 ? -15.903 -0.811 30.335 1.00 83.44 85 TYR A N 1
ATOM 647 C CA . TYR A 1 85 ? -16.228 -0.768 31.757 1.00 83.44 85 TYR A CA 1
ATOM 648 C C . TYR A 1 85 ? -17.701 -0.425 31.941 1.00 83.44 85 TYR A C 1
ATOM 650 O O . TYR A 1 85 ? -18.242 0.396 31.191 1.00 83.44 85 TYR A O 1
ATOM 658 N N . SER A 1 86 ? -18.316 -1.037 32.949 1.00 81.69 86 SER A N 1
ATOM 659 C CA . SER A 1 86 ? -19.678 -0.754 33.394 1.00 81.69 86 SER A CA 1
ATOM 660 C C . SER A 1 86 ? -19.734 0.564 34.152 1.00 81.69 86 SER A C 1
ATOM 662 O O . SER A 1 86 ? -18.716 1.231 34.373 1.00 81.69 86 SER A O 1
ATOM 664 N N . ASP A 1 87 ? -20.941 0.974 34.515 1.00 81.19 87 ASP A N 1
ATOM 665 C CA . ASP A 1 87 ? -21.151 2.138 35.373 1.00 81.19 87 ASP A CA 1
ATOM 666 C C . ASP A 1 87 ? -20.585 1.909 36.777 1.00 81.19 87 ASP A C 1
ATOM 668 O O . ASP A 1 87 ? -19.929 2.771 37.349 1.00 81.19 87 ASP A O 1
ATOM 672 N N . SER A 1 88 ? -20.709 0.674 37.264 1.00 78.56 88 SER A N 1
ATOM 673 C CA . SER A 1 88 ? -20.145 0.202 38.531 1.00 78.56 88 SER A CA 1
ATOM 674 C C . SER A 1 88 ? -18.613 0.095 38.538 1.00 78.56 88 SER A C 1
ATOM 676 O O . SER A 1 88 ? -18.034 -0.368 39.517 1.00 78.56 88 SER A O 1
ATOM 678 N N . GLY A 1 89 ? -17.940 0.467 37.442 1.00 76.50 89 GLY A N 1
ATOM 679 C CA . GLY A 1 89 ? -16.488 0.354 37.286 1.00 76.50 89 GLY A CA 1
ATOM 680 C C . GLY A 1 89 ? -15.991 -1.068 37.012 1.00 76.50 89 GLY A C 1
ATOM 681 O O . GLY A 1 89 ? -14.789 -1.263 36.831 1.00 76.50 89 GLY A O 1
ATOM 682 N N . ASN A 1 90 ? -16.884 -2.060 36.931 1.00 83.69 90 ASN A N 1
ATOM 683 C CA . ASN A 1 90 ? -16.496 -3.432 36.623 1.00 83.69 90 ASN A CA 1
ATOM 684 C C . ASN A 1 90 ? -16.146 -3.600 35.135 1.00 83.69 90 ASN A C 1
ATOM 686 O O . ASN A 1 90 ? -16.747 -2.958 34.268 1.00 83.69 90 ASN A O 1
ATOM 690 N N . ARG A 1 91 ? -15.176 -4.460 34.817 1.00 82.00 91 ARG A N 1
ATOM 691 C CA . ARG A 1 91 ? -14.783 -4.739 33.430 1.00 82.00 91 ARG A CA 1
ATOM 692 C C . ARG A 1 91 ? -15.804 -5.682 32.792 1.00 82.00 91 ARG A C 1
ATOM 694 O O . ARG A 1 91 ? -16.097 -6.739 33.329 1.00 82.00 91 ARG A O 1
ATOM 701 N N . ILE A 1 92 ? -16.341 -5.284 31.643 1.00 85.44 92 ILE A N 1
ATOM 702 C CA . ILE A 1 92 ? -17.393 -6.026 30.925 1.00 85.44 92 ILE A CA 1
ATOM 703 C C . ILE A 1 92 ? -16.784 -6.842 29.778 1.00 85.44 92 ILE A C 1
ATOM 705 O O . ILE A 1 92 ? -17.257 -7.924 29.434 1.00 85.44 92 ILE A O 1
ATOM 709 N N . GLY A 1 93 ? -15.741 -6.301 29.142 1.00 85.88 93 GLY A N 1
ATOM 710 C CA . GLY A 1 93 ? -15.177 -6.889 27.933 1.00 85.88 93 GLY A CA 1
ATOM 711 C C . GLY A 1 93 ? -14.130 -6.026 27.246 1.00 85.88 93 GLY A C 1
ATOM 712 O O . GLY A 1 93 ? -13.616 -5.050 27.803 1.00 85.88 93 GLY A O 1
ATOM 713 N N . SER A 1 94 ? -13.830 -6.379 26.000 1.00 86.69 94 SER A N 1
ATOM 714 C CA . SER A 1 94 ? -12.981 -5.616 25.091 1.00 86.69 94 SER A CA 1
ATOM 715 C C . SER A 1 94 ? -13.716 -5.285 23.792 1.00 86.69 94 SER A C 1
ATOM 717 O O . SER A 1 94 ? -14.381 -6.121 23.185 1.00 86.69 94 SER A O 1
ATOM 719 N N . LEU A 1 95 ? -13.572 -4.045 23.335 1.00 87.12 95 LEU A N 1
ATOM 720 C CA . LEU A 1 95 ? -13.906 -3.636 21.978 1.00 87.12 95 LEU A CA 1
ATOM 721 C C . LEU A 1 95 ? -12.667 -3.832 21.105 1.00 87.12 95 LEU A C 1
ATOM 723 O O . LEU A 1 95 ? -11.614 -3.263 21.397 1.00 87.12 95 LEU A O 1
ATOM 727 N N . GLU A 1 96 ? -12.789 -4.613 20.037 1.00 87.25 96 GLU A N 1
ATOM 728 C CA . GLU A 1 96 ? -11.704 -4.884 19.095 1.00 87.25 96 GLU A CA 1
ATOM 729 C C . GLU A 1 96 ? -12.059 -4.345 17.704 1.00 87.25 96 GLU A C 1
ATOM 731 O O . GLU A 1 96 ? -13.161 -4.557 17.185 1.00 87.25 96 GLU A O 1
ATOM 736 N N . ARG A 1 97 ? -11.117 -3.629 17.079 1.0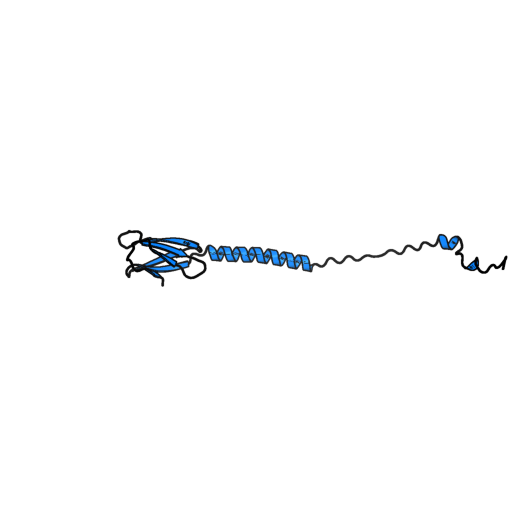0 82.75 97 ARG A N 1
ATOM 737 C CA . ARG A 1 97 ? -11.288 -3.090 15.724 1.00 82.75 97 ARG A CA 1
ATOM 738 C C . ARG A 1 97 ? -10.529 -3.940 14.709 1.00 82.75 97 ARG A C 1
ATOM 740 O O . ARG A 1 97 ? -9.311 -3.863 14.652 1.00 82.75 97 ARG A O 1
ATOM 747 N N . GLY A 1 98 ? -11.238 -4.675 13.856 1.00 79.94 98 GLY A N 1
ATOM 748 C CA . GLY A 1 98 ? -10.654 -5.347 12.688 1.00 79.94 98 GLY A CA 1
ATOM 749 C C . GLY A 1 98 ? -10.622 -4.471 11.427 1.00 79.94 98 GLY A C 1
ATOM 750 O O . GLY A 1 98 ? -10.812 -3.255 11.485 1.00 79.94 98 GLY A O 1
ATOM 751 N N . LEU A 1 99 ? -10.431 -5.111 10.270 1.00 73.69 99 LEU A N 1
ATOM 752 C CA . LEU A 1 99 ? -10.568 -4.485 8.943 1.00 73.69 99 LEU A CA 1
ATOM 753 C C . LEU A 1 99 ? -12.025 -4.115 8.603 1.00 73.69 99 LEU A C 1
ATOM 755 O O . LEU A 1 99 ? -12.260 -3.217 7.800 1.00 73.69 99 LEU A O 1
ATOM 759 N N . GLY A 1 100 ? -12.994 -4.807 9.210 1.00 74.75 100 GLY A N 1
ATOM 760 C CA . GLY A 1 100 ? -14.426 -4.648 8.953 1.00 74.75 100 GLY A CA 1
ATOM 761 C C . GLY A 1 100 ? -15.184 -3.972 10.097 1.00 74.75 100 GLY A C 1
ATOM 762 O O . GLY A 1 100 ? -14.761 -2.953 10.647 1.00 74.75 100 GLY A O 1
ATOM 763 N N . LYS A 1 101 ? -16.343 -4.539 10.449 1.00 76.81 101 LYS A N 1
ATOM 764 C CA . LYS A 1 101 ? -17.152 -4.064 11.577 1.00 76.81 101 LYS A CA 1
ATOM 765 C C . LYS A 1 101 ? -16.398 -4.309 12.898 1.00 76.81 101 LYS A C 1
ATOM 767 O O . LYS A 1 101 ? -15.772 -5.361 13.036 1.00 76.81 101 LYS A O 1
ATOM 772 N N . PRO A 1 102 ? -16.420 -3.360 13.850 1.00 81.19 102 PRO A N 1
ATOM 773 C CA . PRO A 1 102 ? -15.861 -3.591 15.179 1.00 81.19 102 PRO A CA 1
ATOM 774 C C . PRO A 1 102 ? -16.630 -4.720 15.877 1.00 81.19 102 PRO A C 1
ATOM 776 O O . PRO A 1 102 ? -17.846 -4.835 15.717 1.00 81.19 102 PRO A O 1
ATOM 779 N N . ALA A 1 103 ? -15.923 -5.536 16.653 1.00 83.06 103 ALA A N 1
ATOM 780 C CA . ALA A 1 103 ? -16.512 -6.612 17.439 1.00 83.06 103 ALA A CA 1
ATOM 781 C C . ALA A 1 103 ? -16.340 -6.298 18.927 1.00 83.06 103 ALA A C 1
ATOM 783 O O . ALA A 1 103 ? -15.245 -5.955 19.375 1.00 83.06 103 ALA A O 1
ATOM 784 N N . ALA A 1 104 ? -17.423 -6.403 19.694 1.00 82.81 104 ALA A N 1
ATOM 785 C CA . ALA A 1 104 ? -17.358 -6.382 21.149 1.00 82.81 104 ALA A CA 1
ATOM 786 C C . ALA A 1 104 ? -17.249 -7.827 21.640 1.00 82.81 104 ALA A C 1
ATOM 788 O O . ALA A 1 104 ? -18.101 -8.656 21.320 1.00 82.81 104 ALA A O 1
ATOM 789 N N . ARG A 1 105 ? -16.195 -8.130 22.397 1.00 83.50 105 ARG A N 1
ATOM 790 C CA . ARG A 1 105 ? -16.001 -9.419 23.055 1.00 83.50 105 ARG A CA 1
ATOM 791 C C . ARG A 1 105 ? -16.262 -9.238 24.545 1.00 83.50 105 ARG A C 1
ATOM 793 O O . ARG A 1 105 ? -15.531 -8.515 25.215 1.00 83.50 105 ARG A O 1
ATOM 800 N N . LEU A 1 106 ? -17.332 -9.853 25.033 1.00 82.69 106 LEU A N 1
ATOM 801 C CA . LEU A 1 106 ? -17.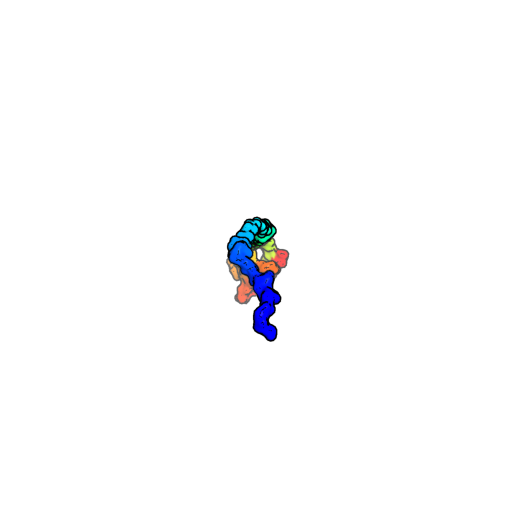695 -9.844 26.449 1.00 82.69 106 LEU A CA 1
ATOM 802 C C . LEU A 1 106 ? -16.860 -10.885 27.202 1.00 82.69 106 LEU A C 1
ATOM 804 O O . LEU A 1 106 ? -16.504 -11.916 26.625 1.00 82.69 106 LEU A O 1
ATOM 808 N N . GLU A 1 107 ? -16.532 -10.611 28.463 1.00 81.50 107 GLU A N 1
ATOM 809 C CA . GLU A 1 107 ? -15.928 -11.617 29.342 1.00 81.50 107 GLU A CA 1
ATOM 810 C C . GLU A 1 107 ? -16.967 -12.686 29.727 1.00 81.50 107 GLU A C 1
ATOM 812 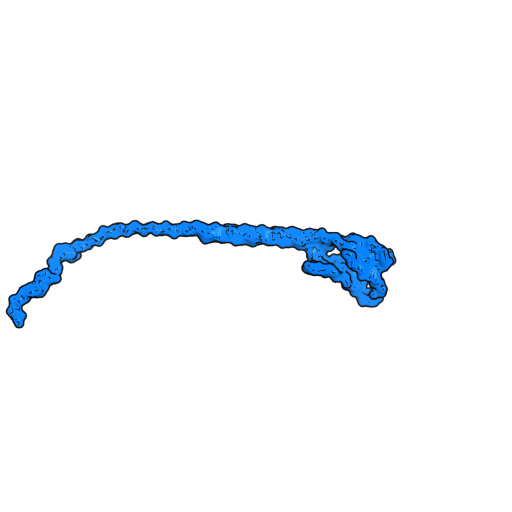O O . GLU A 1 107 ? -18.173 -12.419 29.803 1.00 81.50 107 GLU A O 1
ATOM 817 N N . GLU A 1 108 ? -16.502 -13.922 29.927 1.00 70.00 108 GLU A N 1
ATOM 818 C CA . GLU A 1 108 ? -17.364 -15.058 30.258 1.00 70.00 108 GLU A CA 1
ATOM 819 C C . GLU A 1 108 ? -18.109 -14.794 31.577 1.00 70.00 108 GLU A C 1
ATOM 821 O O . GLU A 1 108 ? -17.502 -14.508 32.605 1.00 70.00 108 GLU A O 1
ATOM 826 N N . GLY A 1 109 ? -19.445 -14.855 31.539 1.00 65.56 109 GLY A N 1
ATOM 827 C CA . GLY A 1 109 ? -20.312 -14.596 32.697 1.00 65.56 109 GLY A CA 1
ATOM 828 C C . GLY A 1 109 ? -20.940 -13.197 32.755 1.00 65.56 109 GLY A C 1
ATOM 829 O O . GLY A 1 109 ? -21.766 -12.943 33.634 1.00 65.56 109 GLY A O 1
ATOM 830 N N . CYS A 1 110 ? -20.628 -12.300 31.814 1.00 64.12 110 CYS A N 1
ATOM 831 C CA . CYS A 1 110 ? -21.254 -10.980 31.755 1.00 64.12 110 CYS A CA 1
ATOM 832 C C . CYS A 1 110 ? -22.672 -11.032 31.144 1.00 64.12 110 CYS A C 1
ATOM 834 O O . CYS A 1 110 ? -22.863 -11.532 30.037 1.00 64.12 110 CYS A O 1
ATOM 836 N N . LYS A 1 111 ? -23.675 -10.491 31.856 1.00 69.00 111 LYS A N 1
ATOM 837 C CA . LYS A 1 111 ? -25.086 -10.402 31.404 1.00 69.00 111 LYS A CA 1
ATOM 838 C C . LYS A 1 111 ? -25.462 -9.042 30.801 1.00 69.00 111 LYS A C 1
ATOM 840 O O . LYS A 1 111 ? -26.626 -8.815 30.477 1.00 69.00 111 LYS A O 1
ATOM 845 N N . GLU A 1 112 ? -24.510 -8.122 30.703 1.00 72.75 112 GLU A N 1
ATOM 846 C CA . GLU A 1 112 ? -24.776 -6.753 30.269 1.00 72.75 112 GLU A CA 1
ATOM 847 C C . GLU A 1 112 ? -24.964 -6.666 28.748 1.00 72.75 112 GLU A C 1
ATOM 849 O O . GLU A 1 112 ? -24.259 -7.315 27.971 1.00 72.75 112 GLU A O 1
ATOM 854 N N . GLN A 1 113 ? -25.926 -5.848 28.310 1.00 73.19 113 GLN A N 1
ATOM 855 C CA . GLN A 1 113 ? -26.188 -5.652 26.886 1.00 73.19 113 GLN A CA 1
ATOM 856 C C . GLN A 1 113 ? -25.253 -4.586 26.318 1.00 73.19 113 GLN A C 1
ATOM 858 O O . GLN A 1 113 ? -25.274 -3.428 26.746 1.00 73.19 113 GLN A O 1
ATOM 863 N N . VAL A 1 114 ? -24.473 -4.976 25.308 1.00 77.88 114 VAL A N 1
ATOM 864 C CA . VAL A 1 114 ? -23.568 -4.085 24.579 1.00 77.88 114 VAL A CA 1
ATOM 865 C C . VAL A 1 114 ? -24.012 -3.989 23.125 1.00 77.88 114 VAL A C 1
ATOM 867 O O . VAL A 1 114 ? -24.048 -4.989 22.407 1.00 77.88 114 VAL A O 1
ATOM 870 N N . LYS A 1 115 ? -24.332 -2.772 22.675 1.00 79.50 115 LYS A N 1
ATOM 871 C CA . LYS A 1 115 ? -24.708 -2.487 21.284 1.00 79.50 115 LYS A CA 1
ATOM 872 C C . LYS A 1 115 ? -23.768 -1.448 20.689 1.00 79.50 115 LYS A C 1
ATOM 874 O O . LYS A 1 115 ? -23.571 -0.382 21.264 1.00 79.50 115 LYS A O 1
ATOM 879 N N . ILE A 1 116 ? -23.201 -1.755 19.527 1.00 80.06 116 ILE A N 1
ATOM 880 C CA . ILE A 1 116 ? -22.377 -0.816 18.760 1.00 80.06 116 ILE A CA 1
ATOM 881 C C . ILE A 1 116 ? -23.291 -0.104 17.758 1.00 80.06 116 ILE A C 1
ATOM 883 O O . ILE A 1 116 ? -24.061 -0.774 17.064 1.00 80.06 116 ILE A O 1
ATOM 887 N N . LEU A 1 117 ? -23.227 1.229 17.723 1.00 75.25 117 LEU A N 1
ATOM 888 C CA . LEU A 1 117 ? -23.949 2.081 16.771 1.00 75.25 117 LEU A CA 1
ATOM 889 C C . LEU A 1 117 ? -23.104 2.377 15.526 1.00 75.25 117 LEU A C 1
ATOM 891 O O . LEU A 1 117 ? -21.865 2.531 15.660 1.00 75.25 117 LEU A O 1
#

Sequence (117 aa):
FPGDPLPEIFVPGESAKQSVTSRPLVVKVMYPVWPLVVMAFLIGAVIFGGLWLLSAVTRAKKFTVVVNGMQRTYSLKAFGKCSLYSDSGNRIGSLERGLGKPAARLEEGCKEQVKIL

Secondary structure (DSSP, 8-state):
--S--TTGGGS--HHHHT--------------SHHHHHHHHHHHHHHHHHHHHHHHHH-PEEEEEEETTEEEEEEE-TT-EEEEE-TTS-EEEEEE--SSS-EEEEPTT----EEE-